Protein AF-A0A3M6HR62-F1 (afdb_monomer_lite)

InterPro domains:
  IPR003542 Enterobactin synthetase-like, component D [PR01399] (84-104)
  IPR003542 Enterobactin synthetase-like, component D [PR01399] (114-132)
  IPR003542 Enterobactin synthetase-like, component D [PTHR38096] (34-135)
  IPR041354 4'-phosphopantetheinyl transferase, N-terminal domain [PF17837] (78-134)

Foldseek 3Di:
DKKFFPDPDPDPDDDDDDPDDDDPPPPPQQAAPQWRDKDWDDPDPDDDPRMTFIATFGDLVRDDPCNCVSNVHDQDPVLVPDRSVSVSLLSRQQSRVQVRVCVSPNDRDGFDQDDVRAGHDDPRMDDDGDDDDGD

Radius of gyration: 15.63 Å; chains: 1; bounding box: 37×30×44 Å

Sequence (135 aa):
CVVKRTQMLPVPFPPTHSPGKMPPMTRLSDLSICCPELIRHWPLPQALPGAVLVSGHFDPLKLVEGDFQRCAVQMPASIQRSVAKRQAEFLAGRLCAREATRQLDGRLHVPAVGEDRAPVWPADVCGSITHSTGW

pLDDT: mean 81.5, std 17.79, range [32.72, 95.06]

Structure (mmCIF, N/CA/C/O backbone):
data_AF-A0A3M6HR62-F1
#
_entry.id   AF-A0A3M6HR62-F1
#
loop_
_atom_site.group_PDB
_atom_site.id
_atom_site.type_symbol
_atom_site.label_atom_id
_atom_site.label_alt_id
_atom_site.label_comp_id
_atom_site.label_asym_id
_atom_site.label_entity_id
_atom_site.label_seq_id
_atom_site.pdbx_PDB_ins_code
_atom_site.Cartn_x
_atom_site.Cartn_y
_atom_site.Cartn_z
_atom_site.occupancy
_atom_site.B_iso_or_equiv
_atom_site.auth_seq_id
_atom_site.auth_comp_id
_atom_site.auth_asym_id
_atom_site.auth_atom_id
_atom_site.pdbx_PDB_model_num
ATOM 1 N N . CYS A 1 1 ? 5.034 0.767 -0.221 1.00 85.56 1 CYS A N 1
ATOM 2 C CA . CYS A 1 1 ? 4.550 -0.482 -0.861 1.00 85.56 1 CYS A CA 1
ATOM 3 C C . CYS A 1 1 ? 5.494 -0.878 -1.990 1.00 85.56 1 CYS A C 1
ATOM 5 O O . CYS A 1 1 ? 5.916 -0.010 -2.747 1.00 85.56 1 CYS A O 1
ATOM 7 N N . VAL A 1 2 ? 5.823 -2.165 -2.100 1.00 85.00 2 VAL A N 1
ATOM 8 C CA . VAL A 1 2 ? 6.606 -2.720 -3.211 1.00 85.00 2 VAL A CA 1
ATOM 9 C C . VAL A 1 2 ? 5.838 -3.872 -3.851 1.00 85.00 2 VAL A C 1
ATOM 11 O O . VAL A 1 2 ? 5.300 -4.711 -3.130 1.00 85.00 2 VAL A O 1
ATOM 14 N N . VAL A 1 3 ? 5.775 -3.916 -5.180 1.00 86.62 3 VAL A N 1
ATOM 15 C CA . VAL A 1 3 ? 5.137 -4.999 -5.949 1.00 86.62 3 VAL A CA 1
ATOM 16 C C . VAL A 1 3 ? 6.044 -5.455 -7.084 1.00 86.62 3 VAL A C 1
ATOM 18 O O . VAL A 1 3 ? 6.864 -4.679 -7.576 1.00 86.62 3 VAL A O 1
ATOM 21 N N . LYS A 1 4 ? 5.894 -6.705 -7.510 1.00 84.38 4 LYS A N 1
ATOM 22 C CA . LYS A 1 4 ? 6.634 -7.315 -8.616 1.00 84.38 4 LYS A CA 1
ATOM 23 C C . LYS A 1 4 ? 5.753 -8.346 -9.319 1.00 84.38 4 LYS A C 1
ATOM 25 O O . LYS A 1 4 ? 4.935 -8.990 -8.668 1.00 84.38 4 LYS A O 1
ATOM 30 N N . ARG A 1 5 ? 5.937 -8.556 -10.626 1.00 83.81 5 ARG A N 1
ATOM 31 C CA . ARG A 1 5 ? 5.309 -9.704 -11.302 1.00 83.81 5 ARG A CA 1
ATOM 32 C C . ARG A 1 5 ? 5.973 -11.014 -10.880 1.00 83.81 5 ARG A C 1
ATOM 34 O O . ARG A 1 5 ? 7.203 -11.096 -10.825 1.00 83.81 5 ARG A O 1
ATOM 41 N N . THR A 1 6 ? 5.166 -12.037 -10.619 1.00 76.81 6 THR A N 1
ATOM 42 C CA . THR A 1 6 ? 5.633 -13.405 -10.328 1.00 76.81 6 THR A CA 1
ATOM 43 C C . THR A 1 6 ? 5.942 -14.185 -11.604 1.00 76.81 6 THR A C 1
ATOM 45 O O . THR A 1 6 ? 6.762 -15.099 -11.572 1.00 76.81 6 THR A O 1
ATOM 48 N N . GLN A 1 7 ? 5.357 -13.791 -12.740 1.00 63.31 7 GLN A N 1
ATOM 49 C CA . GLN A 1 7 ? 5.628 -14.371 -14.055 1.00 63.31 7 GLN A CA 1
ATOM 50 C C . GLN A 1 7 ? 6.048 -13.283 -15.051 1.00 63.31 7 GLN A C 1
ATOM 52 O O . GLN A 1 7 ? 5.359 -12.275 -15.228 1.00 63.31 7 GLN A O 1
ATOM 57 N N . MET A 1 8 ? 7.176 -13.493 -15.737 1.00 54.59 8 MET A N 1
ATOM 58 C CA . MET A 1 8 ? 7.514 -12.738 -16.945 1.00 54.59 8 MET A CA 1
ATOM 59 C C . MET A 1 8 ? 6.615 -13.230 -18.083 1.00 54.59 8 MET A C 1
ATOM 61 O O . MET A 1 8 ? 7.034 -14.029 -18.914 1.00 54.59 8 MET A O 1
ATOM 65 N N . LEU A 1 9 ? 5.359 -12.787 -18.126 1.00 48.34 9 LEU A N 1
ATOM 66 C CA . LEU A 1 9 ? 4.630 -12.847 -19.390 1.00 48.34 9 LEU A CA 1
ATOM 67 C C . LEU A 1 9 ? 5.363 -11.927 -20.378 1.00 48.34 9 LEU A C 1
ATOM 69 O O . LEU A 1 9 ? 5.726 -10.813 -19.979 1.00 48.34 9 LEU A O 1
ATOM 73 N N . PRO A 1 10 ? 5.603 -12.356 -21.630 1.00 42.12 10 PRO A N 1
ATOM 74 C CA . PRO A 1 10 ? 6.155 -11.484 -22.651 1.00 42.12 10 PRO A CA 1
ATOM 75 C C . PRO A 1 10 ? 5.154 -10.353 -22.873 1.00 42.12 10 PRO A C 1
ATOM 77 O O . PRO A 1 10 ? 4.151 -10.497 -23.565 1.00 42.12 10 PRO A O 1
ATOM 80 N N . VAL A 1 11 ? 5.397 -9.216 -22.227 1.00 48.34 11 VAL A N 1
ATOM 81 C CA . VAL A 1 11 ? 4.786 -7.963 -22.644 1.00 48.34 11 VAL A CA 1
ATOM 82 C C . VAL A 1 11 ? 5.286 -7.709 -24.066 1.00 48.34 11 VAL A C 1
ATOM 84 O O . VAL A 1 11 ? 6.501 -7.748 -24.279 1.00 48.34 11 VAL A O 1
ATOM 87 N N . PRO A 1 12 ? 4.413 -7.477 -25.061 1.00 38.25 12 PRO A N 1
ATOM 88 C CA . PRO A 1 12 ? 4.876 -6.934 -26.324 1.00 38.25 12 PRO A CA 1
ATOM 89 C C . PRO A 1 12 ? 5.424 -5.537 -26.018 1.00 38.25 12 PRO A C 1
ATOM 91 O O . PRO A 1 12 ? 4.677 -4.582 -25.824 1.00 38.25 12 PRO A O 1
ATOM 94 N N . PHE A 1 13 ? 6.744 -5.440 -25.872 1.00 38.41 13 PHE A N 1
ATOM 95 C CA . PHE A 1 13 ? 7.460 -4.174 -25.811 1.00 38.41 13 PHE A CA 1
ATOM 96 C C . PHE A 1 13 ? 7.265 -3.459 -27.156 1.00 38.41 13 PHE A C 1
ATOM 98 O O . PHE A 1 13 ? 7.662 -4.017 -28.180 1.00 38.41 13 PHE A O 1
ATOM 105 N N . PRO A 1 14 ? 6.749 -2.221 -27.210 1.00 39.16 14 PRO A N 1
ATOM 106 C CA . PRO A 1 14 ? 7.186 -1.307 -28.251 1.00 39.16 14 PRO A CA 1
ATOM 107 C C . PRO A 1 14 ? 8.630 -0.877 -27.918 1.00 39.16 14 PRO A C 1
ATOM 109 O O . PRO A 1 14 ? 8.931 -0.592 -26.753 1.00 39.16 14 PRO A O 1
ATOM 112 N N . PRO A 1 15 ? 9.560 -0.862 -28.887 1.00 46.12 15 PRO A N 1
ATOM 113 C CA . PRO A 1 15 ? 10.938 -0.508 -28.608 1.00 46.12 15 PRO A CA 1
ATOM 114 C C . PRO A 1 15 ? 11.114 1.015 -28.514 1.00 46.12 15 PRO A C 1
ATOM 116 O O . PRO A 1 15 ? 10.383 1.796 -29.116 1.00 46.12 15 PRO 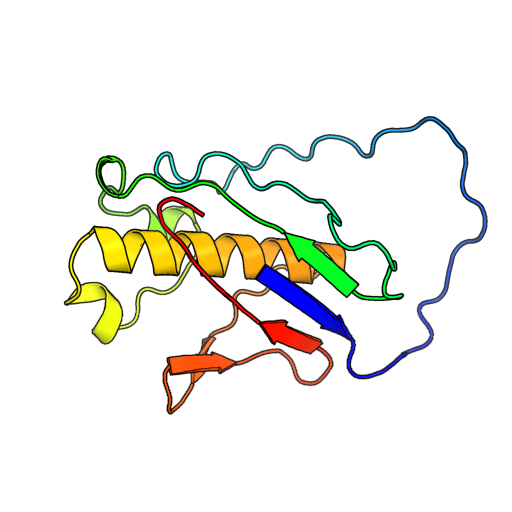A O 1
ATOM 119 N N . THR A 1 16 ? 12.189 1.385 -27.817 1.00 42.97 16 THR A N 1
ATOM 120 C CA . THR A 1 16 ? 12.877 2.688 -27.761 1.00 42.97 16 THR A CA 1
ATOM 121 C C . THR A 1 16 ? 12.356 3.752 -26.781 1.00 42.97 16 THR A C 1
ATOM 123 O O . THR A 1 16 ? 11.357 4.436 -26.978 1.00 42.97 16 THR A O 1
ATOM 126 N N . HIS A 1 17 ? 13.145 3.923 -25.714 1.00 40.91 17 HIS A N 1
ATOM 127 C CA . HIS A 1 17 ? 13.236 5.139 -24.911 1.00 40.91 17 HIS A CA 1
ATOM 128 C C . HIS A 1 17 ? 13.611 6.342 -25.793 1.00 40.91 17 HIS A C 1
ATOM 130 O O . HIS A 1 17 ? 14.575 6.275 -26.551 1.00 40.91 17 HIS A O 1
ATOM 136 N N . SER A 1 18 ? 12.924 7.468 -25.591 1.00 34.62 18 SER A N 1
ATOM 137 C CA . SER A 1 18 ? 13.480 8.809 -25.813 1.00 34.62 18 SER A CA 1
ATOM 138 C C . SER A 1 18 ? 13.842 9.397 -24.441 1.00 34.62 18 SER A C 1
ATOM 140 O O . SER A 1 18 ? 12.996 9.348 -23.542 1.00 34.62 18 SER A O 1
ATOM 142 N N . PRO A 1 19 ? 15.052 9.943 -24.228 1.00 45.59 19 PRO A N 1
ATOM 143 C CA . PRO A 1 19 ? 15.369 10.666 -23.005 1.00 45.59 19 PRO A CA 1
ATOM 144 C C . PRO A 1 19 ? 14.697 12.043 -23.083 1.00 45.59 19 PRO A C 1
ATOM 146 O O . PRO A 1 19 ? 14.857 12.755 -24.069 1.00 45.59 19 PRO A O 1
ATOM 149 N N . GLY A 1 20 ? 13.926 12.424 -22.063 1.00 40.53 20 GLY A N 1
ATOM 150 C CA . GLY A 1 20 ? 13.425 13.802 -21.949 1.00 40.53 20 GLY A CA 1
ATOM 151 C C . GLY A 1 20 ? 11.913 14.005 -22.013 1.00 40.53 20 GLY A C 1
ATOM 152 O O . GLY A 1 20 ? 11.467 15.102 -22.334 1.00 40.53 20 GLY A O 1
ATOM 153 N N . LYS A 1 21 ? 11.097 13.007 -21.659 1.00 32.72 21 LYS A N 1
ATOM 154 C CA . LYS A 1 21 ? 9.677 13.253 -21.377 1.00 32.72 21 LYS A CA 1
ATOM 155 C C . LYS A 1 21 ? 9.309 12.649 -20.029 1.00 32.72 21 LYS A C 1
ATOM 157 O O . LYS A 1 21 ? 9.082 11.448 -19.922 1.00 32.72 21 LYS A O 1
ATOM 162 N N . MET A 1 22 ? 9.279 13.495 -18.995 1.00 38.97 22 MET A N 1
ATOM 163 C CA . MET A 1 22 ? 8.546 13.188 -17.766 1.00 38.97 22 MET A CA 1
ATOM 164 C C . MET A 1 22 ? 7.156 12.685 -18.186 1.00 38.97 22 MET A C 1
ATOM 166 O O . MET A 1 22 ? 6.473 13.400 -18.929 1.00 38.97 22 MET A O 1
ATOM 170 N N . PRO A 1 23 ? 6.741 11.465 -17.798 1.00 44.94 23 PRO A N 1
ATOM 171 C CA . PRO A 1 23 ? 5.390 11.015 -18.086 1.00 44.94 23 PRO A CA 1
ATOM 172 C C . PRO A 1 23 ? 4.417 12.038 -17.486 1.00 44.94 23 PRO A C 1
ATOM 174 O O . PRO A 1 23 ? 4.689 12.562 -16.401 1.00 44.94 23 PRO A O 1
ATOM 177 N N . PRO A 1 24 ? 3.323 12.375 -18.189 1.00 34.91 24 PRO A N 1
ATOM 178 C CA . PRO A 1 24 ? 2.394 13.390 -17.724 1.00 34.91 24 PRO A CA 1
ATOM 179 C C . PRO A 1 24 ? 1.942 13.018 -16.314 1.00 34.91 24 PRO A C 1
ATOM 181 O O . PRO A 1 24 ? 1.509 11.886 -16.077 1.00 34.91 24 PRO A O 1
ATOM 184 N N . MET A 1 25 ? 2.083 13.968 -15.385 1.00 42.72 25 MET A N 1
ATOM 185 C CA . MET A 1 25 ? 1.495 13.920 -14.050 1.00 42.72 25 MET A CA 1
ATOM 186 C C . MET A 1 25 ? -0.004 13.691 -14.231 1.00 42.72 25 MET A C 1
ATOM 188 O O . MET A 1 25 ? -0.778 14.624 -14.440 1.00 42.72 25 MET A O 1
ATOM 192 N N . THR A 1 26 ? -0.407 12.424 -14.256 1.00 42.91 26 THR A N 1
ATOM 193 C CA . THR A 1 26 ? -1.809 12.043 -14.337 1.00 42.91 26 THR A CA 1
ATOM 194 C C . THR A 1 26 ? -2.387 12.490 -13.011 1.00 42.91 26 THR A C 1
ATOM 196 O O . THR A 1 26 ? -2.014 11.945 -11.972 1.00 42.91 26 THR A O 1
ATOM 199 N N . ARG A 1 27 ? -3.174 13.572 -13.038 1.00 45.53 27 ARG A N 1
ATOM 200 C CA . ARG A 1 27 ? -3.775 14.156 -11.840 1.00 45.53 27 ARG A CA 1
ATOM 201 C C . ARG A 1 27 ? -4.473 13.040 -11.065 1.00 45.53 27 ARG A C 1
ATOM 203 O O . ARG A 1 27 ? -5.374 12.386 -11.580 1.00 45.53 27 ARG A O 1
ATOM 210 N N . LEU A 1 28 ? -3.982 12.821 -9.850 1.00 52.88 28 LEU A N 1
ATOM 211 C CA . LEU A 1 28 ? -4.447 11.867 -8.851 1.00 52.88 28 LEU A CA 1
ATOM 212 C C . LEU A 1 28 ? -5.795 12.331 -8.279 1.00 52.88 28 LEU A C 1
ATOM 214 O O . LEU A 1 28 ? -5.882 12.741 -7.127 1.00 52.88 28 LEU A O 1
ATOM 218 N N . SER A 1 29 ? -6.849 12.306 -9.092 1.00 50.91 29 SER A N 1
ATOM 219 C CA . SER A 1 29 ? -8.190 12.766 -8.697 1.00 50.91 29 SER A CA 1
ATOM 220 C C . SER A 1 29 ? -8.840 11.932 -7.575 1.00 50.91 29 SER A C 1
ATOM 222 O O . SER A 1 29 ? -9.894 12.318 -7.086 1.00 50.91 29 SER A O 1
ATOM 224 N N . ASP A 1 30 ? -8.208 10.833 -7.139 1.00 67.62 30 ASP A N 1
ATOM 225 C CA . ASP A 1 30 ? -8.751 9.857 -6.177 1.00 67.62 30 ASP A CA 1
ATOM 226 C C . ASP A 1 30 ? -7.981 9.794 -4.843 1.00 67.62 30 ASP A C 1
ATOM 228 O O . ASP A 1 30 ? -8.070 8.798 -4.115 1.00 67.62 30 ASP A O 1
ATOM 232 N N . LEU A 1 31 ? -7.164 10.804 -4.531 1.00 76.88 31 LEU A N 1
ATOM 233 C CA . LEU A 1 31 ? -6.433 10.872 -3.263 1.00 76.88 31 LEU A CA 1
ATOM 234 C C . LEU A 1 31 ? -7.196 11.675 -2.206 1.00 76.88 31 LEU A C 1
ATOM 236 O O . LEU A 1 31 ? -7.752 12.738 -2.474 1.00 76.88 31 LEU A O 1
ATOM 240 N N . SER A 1 32 ? -7.210 11.146 -0.983 1.00 80.88 32 SER A N 1
ATOM 241 C CA . SER A 1 32 ? -7.756 11.838 0.188 1.00 80.88 32 SER A CA 1
ATOM 242 C C . SER A 1 32 ? -6.787 12.899 0.713 1.00 80.88 32 SER A C 1
ATOM 244 O O . SER A 1 32 ? -5.577 12.802 0.520 1.00 80.88 32 SER A O 1
ATOM 246 N N . ILE A 1 33 ? -7.297 13.872 1.470 1.00 83.56 33 ILE A N 1
ATOM 247 C CA . ILE A 1 33 ? -6.460 14.869 2.165 1.00 83.56 33 ILE A CA 1
ATOM 248 C C . ILE A 1 33 ? -5.524 14.189 3.181 1.00 83.56 33 ILE A C 1
ATOM 250 O O . ILE A 1 33 ? -4.412 14.659 3.419 1.00 83.56 33 ILE A O 1
ATOM 254 N N . CYS A 1 34 ? -5.955 13.059 3.750 1.00 87.06 34 CYS A N 1
ATOM 255 C CA . CYS A 1 34 ? -5.147 12.221 4.628 1.00 87.06 34 CYS A CA 1
ATOM 256 C C . CYS A 1 34 ? -3.913 11.643 3.922 1.00 87.06 34 CYS A C 1
ATOM 258 O O . CYS A 1 34 ? -2.916 11.421 4.592 1.00 87.06 34 CYS A O 1
ATOM 260 N N . CYS A 1 35 ? -3.947 11.430 2.602 1.00 87.06 35 CYS A N 1
ATOM 261 C CA . CYS A 1 35 ? -2.834 10.900 1.811 1.00 87.06 35 CYS A CA 1
ATOM 262 C C . CYS A 1 35 ? -2.757 11.638 0.460 1.00 87.06 35 CYS A C 1
ATOM 264 O O . CYS A 1 35 ? -3.249 11.122 -0.546 1.00 87.06 35 CYS A O 1
ATOM 266 N N . PRO A 1 36 ? -2.200 12.864 0.435 1.00 85.50 36 PRO A N 1
ATOM 267 C CA . PRO A 1 36 ? -2.351 13.783 -0.696 1.00 85.50 36 PRO A CA 1
ATOM 268 C C . PRO A 1 36 ? -1.419 13.478 -1.873 1.00 85.50 36 PRO A C 1
ATOM 270 O O . PRO A 1 36 ? -1.663 13.947 -2.983 1.00 85.50 36 PRO A O 1
ATOM 273 N N . GLU A 1 37 ? -0.352 12.710 -1.649 1.00 88.94 37 GLU A N 1
ATOM 274 C CA . GLU A 1 37 ? 0.653 12.426 -2.667 1.00 88.94 37 GLU A CA 1
ATOM 275 C C . GLU A 1 37 ? 1.176 10.992 -2.562 1.00 88.94 37 GLU A C 1
ATOM 277 O O . GLU A 1 37 ? 1.444 10.479 -1.473 1.00 88.94 37 GLU A O 1
ATOM 282 N N . LEU A 1 38 ? 1.361 10.369 -3.730 1.00 91.12 38 LEU A N 1
ATOM 283 C CA . LEU A 1 38 ? 2.034 9.087 -3.887 1.00 91.12 38 LEU A CA 1
ATOM 284 C C . LEU A 1 38 ? 3.324 9.279 -4.687 1.00 91.12 38 LEU A C 1
ATOM 286 O O . LEU A 1 38 ? 3.306 9.703 -5.843 1.00 91.12 38 LEU A O 1
ATOM 290 N N . ILE A 1 39 ? 4.441 8.909 -4.076 1.00 90.19 39 ILE A N 1
ATOM 291 C CA . ILE A 1 39 ? 5.793 9.053 -4.597 1.00 90.19 39 ILE A CA 1
ATOM 292 C C . ILE A 1 39 ? 6.256 7.725 -5.181 1.00 90.19 39 ILE A C 1
ATOM 294 O O . ILE A 1 39 ? 6.343 6.702 -4.494 1.00 90.19 39 ILE A O 1
ATOM 298 N N . ARG A 1 40 ? 6.642 7.763 -6.454 1.00 88.75 40 ARG A N 1
ATOM 299 C CA . ARG A 1 40 ? 7.307 6.651 -7.136 1.00 88.75 40 ARG A CA 1
ATOM 300 C C . ARG A 1 40 ? 8.805 6.883 -7.084 1.00 88.75 40 ARG A C 1
ATOM 302 O O . ARG A 1 40 ? 9.294 7.867 -7.628 1.00 88.75 40 ARG A O 1
ATOM 309 N N . HIS A 1 41 ? 9.528 5.988 -6.434 1.00 85.19 41 HIS A N 1
ATOM 310 C CA . HIS A 1 41 ? 10.978 6.091 -6.336 1.00 85.19 41 HIS A CA 1
ATOM 311 C C . HIS A 1 41 ? 11.578 4.712 -6.089 1.00 85.19 41 HIS A C 1
ATOM 313 O O . HIS A 1 41 ? 10.871 3.776 -5.728 1.00 85.19 41 HIS A O 1
ATOM 319 N N . TRP A 1 42 ? 12.885 4.582 -6.284 1.00 87.00 42 TRP A N 1
ATOM 320 C CA . TRP A 1 42 ? 13.614 3.367 -5.948 1.00 87.00 42 TRP A CA 1
ATOM 321 C C . TRP A 1 42 ? 14.873 3.747 -5.163 1.00 87.00 42 TRP A C 1
ATOM 323 O O . TRP A 1 42 ? 15.874 4.113 -5.771 1.00 87.00 42 TRP A O 1
ATOM 333 N N . PRO A 1 43 ? 14.823 3.721 -3.818 1.00 82.38 43 PRO A N 1
ATOM 334 C CA . PRO A 1 43 ? 15.931 4.182 -2.983 1.00 82.38 43 PRO A CA 1
ATOM 335 C C . PRO A 1 43 ? 17.016 3.112 -2.781 1.00 82.38 43 PRO A C 1
ATOM 337 O O . PRO A 1 43 ? 18.035 3.388 -2.156 1.00 82.38 43 PRO A O 1
ATOM 340 N N . LEU A 1 44 ? 16.797 1.879 -3.255 1.00 83.62 44 LEU A N 1
ATOM 341 C CA . LEU A 1 44 ? 17.737 0.778 -3.061 1.00 83.62 44 LEU A CA 1
ATOM 342 C C . LEU A 1 44 ? 18.863 0.823 -4.108 1.00 83.62 44 LEU A C 1
ATOM 344 O O . LEU A 1 44 ? 18.582 1.121 -5.270 1.00 83.62 44 LEU A O 1
ATOM 348 N N . PRO A 1 45 ? 20.105 0.442 -3.744 1.00 86.00 45 PRO A N 1
ATOM 349 C CA . PRO A 1 45 ? 21.257 0.520 -4.648 1.00 86.00 45 PRO A CA 1
ATOM 350 C C . PRO A 1 45 ? 21.085 -0.272 -5.948 1.00 86.00 45 PRO A C 1
ATOM 352 O O . PRO A 1 45 ? 21.584 0.128 -6.994 1.00 86.00 45 PRO A O 1
ATOM 355 N N . GLN A 1 46 ? 20.371 -1.398 -5.883 1.00 86.00 46 GLN A N 1
ATOM 356 C CA . GLN A 1 46 ? 20.139 -2.274 -7.022 1.00 86.00 46 GLN A CA 1
ATOM 357 C C . GLN A 1 46 ? 18.693 -2.154 -7.497 1.00 86.00 46 GLN A C 1
ATOM 359 O O . GLN A 1 46 ? 17.762 -2.487 -6.760 1.00 86.00 46 GLN A O 1
ATOM 364 N N . ALA A 1 47 ? 18.504 -1.725 -8.746 1.00 85.12 47 ALA A N 1
ATOM 365 C CA . ALA A 1 47 ? 17.208 -1.793 -9.413 1.00 85.12 47 ALA A CA 1
ATOM 366 C C . ALA A 1 47 ? 16.797 -3.258 -9.607 1.00 85.12 47 ALA A C 1
ATOM 368 O O . ALA A 1 47 ? 17.605 -4.081 -10.050 1.00 85.12 47 ALA A O 1
ATOM 369 N N . LEU A 1 48 ? 15.539 -3.575 -9.293 1.00 85.38 48 LEU A N 1
ATOM 370 C CA . LEU A 1 48 ? 14.964 -4.897 -9.514 1.00 85.38 48 LEU A CA 1
ATOM 371 C C . LEU A 1 48 ? 14.036 -4.848 -10.739 1.00 85.38 48 LEU A C 1
ATOM 373 O O . LEU A 1 48 ? 12.993 -4.193 -10.678 1.00 85.38 48 LEU A O 1
ATOM 377 N N . PRO A 1 49 ? 14.377 -5.526 -11.852 1.00 84.44 49 PRO A N 1
ATOM 378 C CA . PRO A 1 49 ? 13.536 -5.532 -13.042 1.00 84.44 49 PRO A CA 1
ATOM 379 C C . PRO A 1 49 ? 12.123 -6.036 -12.743 1.00 84.44 49 PRO A C 1
ATOM 381 O O . PRO A 1 49 ? 11.934 -7.052 -12.067 1.00 84.44 49 PRO A O 1
ATOM 384 N N . GLY A 1 50 ? 11.130 -5.309 -13.255 1.00 85.56 50 GLY A N 1
ATOM 385 C CA . GLY A 1 50 ? 9.720 -5.634 -13.053 1.00 85.56 50 GLY A CA 1
ATOM 386 C C . GLY A 1 50 ? 9.227 -5.433 -11.619 1.00 85.56 50 GLY A C 1
ATOM 387 O O . GLY A 1 50 ? 8.195 -6.002 -11.274 1.00 85.56 50 GLY A O 1
ATOM 388 N N . ALA A 1 51 ? 9.947 -4.670 -10.789 1.00 90.56 51 ALA A N 1
ATOM 389 C CA . ALA A 1 51 ? 9.475 -4.229 -9.484 1.00 90.56 51 ALA A CA 1
ATOM 390 C C . ALA A 1 51 ? 9.119 -2.740 -9.503 1.00 90.56 51 ALA A C 1
ATOM 392 O O . ALA A 1 51 ? 9.778 -1.930 -10.155 1.00 90.56 51 ALA A O 1
ATOM 393 N N . VAL A 1 52 ? 8.083 -2.383 -8.753 1.00 91.81 52 VAL A N 1
ATOM 394 C CA . VAL A 1 52 ? 7.640 -1.004 -8.565 1.00 91.81 52 VAL A CA 1
ATOM 395 C C . VAL A 1 52 ? 7.556 -0.728 -7.073 1.00 91.81 52 VAL A C 1
ATOM 397 O O . VAL A 1 52 ? 6.973 -1.514 -6.325 1.00 91.81 52 VAL A O 1
ATOM 400 N N . LEU A 1 53 ? 8.110 0.406 -6.648 1.00 92.12 53 LEU A N 1
ATOM 401 C CA . LEU A 1 53 ? 7.961 0.923 -5.295 1.00 92.12 53 LEU A CA 1
ATOM 402 C C . LEU A 1 53 ? 7.184 2.241 -5.334 1.00 92.12 53 LEU A C 1
ATOM 404 O O . LEU A 1 53 ? 7.519 3.171 -6.071 1.00 92.12 53 LEU A O 1
ATOM 408 N N . VAL A 1 54 ? 6.126 2.289 -4.529 1.00 93.50 54 VAL A N 1
ATOM 409 C CA . VAL A 1 54 ? 5.297 3.473 -4.300 1.00 93.50 54 VAL A CA 1
ATOM 410 C C . VAL A 1 54 ? 5.187 3.696 -2.802 1.00 93.50 54 VAL A C 1
ATOM 412 O O . VAL A 1 54 ? 4.809 2.779 -2.066 1.00 93.50 54 VAL A O 1
ATOM 415 N N . SER A 1 55 ? 5.489 4.908 -2.361 1.00 92.44 55 SER A N 1
ATOM 416 C CA . SER A 1 55 ? 5.285 5.354 -0.982 1.00 92.44 55 SER A CA 1
ATOM 417 C C . SER A 1 55 ? 4.331 6.532 -0.962 1.00 92.44 55 SER A C 1
ATOM 419 O O . SER A 1 55 ? 4.222 7.249 -1.949 1.00 92.44 55 SER A O 1
ATOM 421 N N . GLY A 1 56 ? 3.645 6.746 0.149 1.00 91.38 56 GLY A N 1
ATOM 422 C CA . GLY A 1 56 ? 2.727 7.862 0.300 1.00 91.38 56 GLY A CA 1
ATOM 423 C C . GLY A 1 56 ? 2.763 8.338 1.730 1.00 91.38 56 GLY A C 1
ATOM 424 O O . GLY A 1 56 ? 2.683 7.531 2.651 1.00 91.38 56 GLY A O 1
ATOM 425 N N . HIS A 1 57 ? 2.886 9.645 1.911 1.00 91.56 57 HIS A N 1
ATOM 426 C CA . HIS A 1 57 ? 2.715 10.219 3.230 1.00 91.56 57 HIS A CA 1
ATOM 427 C C . HIS A 1 57 ? 1.261 10.126 3.658 1.00 91.56 57 HIS A C 1
ATOM 429 O O . HIS A 1 57 ? 0.357 10.270 2.828 1.00 91.56 57 HIS A O 1
ATOM 435 N N . PHE A 1 58 ? 1.038 9.954 4.958 1.00 92.81 58 PHE A N 1
ATOM 436 C CA . PHE A 1 58 ? -0.300 10.070 5.509 1.00 92.81 58 PHE A CA 1
ATOM 437 C C . PHE A 1 58 ? -0.349 10.796 6.849 1.00 92.81 58 PHE A C 1
ATOM 439 O O . PHE A 1 58 ? 0.588 10.746 7.646 1.00 92.81 58 PHE A O 1
ATOM 446 N N . ASP A 1 59 ? -1.481 11.448 7.097 1.00 93.19 59 ASP A N 1
ATOM 447 C CA . ASP A 1 59 ? -1.763 12.197 8.316 1.00 93.19 59 ASP A CA 1
ATOM 448 C C . ASP A 1 59 ? -3.064 11.688 8.961 1.00 93.19 59 ASP A C 1
ATOM 450 O O . ASP A 1 59 ? -4.157 12.018 8.488 1.00 93.19 59 ASP A O 1
ATOM 454 N N . PRO A 1 60 ? -2.978 10.898 10.048 1.00 92.19 60 PRO A N 1
ATOM 455 C CA . PRO A 1 60 ? -4.146 10.378 10.754 1.00 92.19 60 PRO A CA 1
ATOM 456 C C . PRO A 1 60 ? -5.154 11.431 11.205 1.00 92.19 60 PRO A C 1
ATOM 458 O O 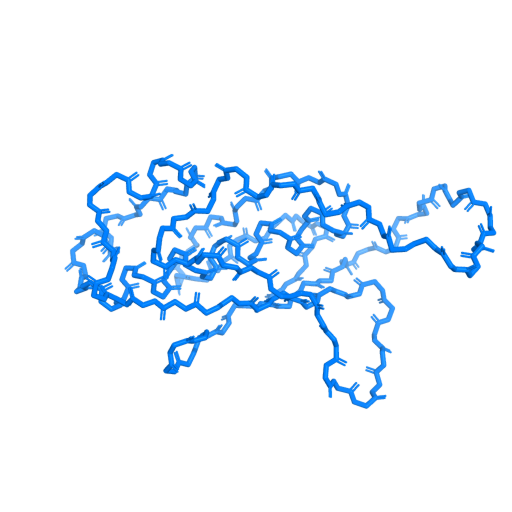. PRO A 1 60 ? -6.334 11.113 11.328 1.00 92.19 60 PRO A O 1
ATOM 461 N N . LEU A 1 61 ? -4.703 12.661 11.471 1.00 92.44 61 LEU A N 1
ATOM 462 C CA . LEU A 1 61 ? -5.566 13.741 11.954 1.00 92.44 61 LEU A CA 1
ATOM 463 C C . LEU A 1 61 ? -6.424 14.341 10.836 1.00 92.44 61 LEU A C 1
ATOM 465 O O . LEU A 1 61 ? -7.393 15.041 11.112 1.00 92.44 61 LEU A O 1
ATOM 469 N N . LYS A 1 62 ? -6.074 14.061 9.578 1.00 93.06 62 LYS A N 1
ATOM 470 C CA . LYS A 1 62 ? -6.793 14.522 8.384 1.00 93.06 62 LYS A CA 1
ATOM 471 C C . LYS A 1 62 ? -7.682 13.447 7.766 1.00 93.06 62 LYS A C 1
ATOM 473 O O . LYS A 1 62 ? -8.269 13.698 6.717 1.00 93.06 62 LYS A O 1
ATOM 478 N N . LEU A 1 63 ? -7.762 12.263 8.377 1.00 92.75 63 LEU A N 1
ATOM 479 C CA . LEU A 1 63 ? -8.688 11.225 7.940 1.00 92.75 63 LEU A CA 1
ATOM 480 C C . LEU A 1 63 ? -10.116 11.659 8.262 1.00 92.75 63 LEU A C 1
ATOM 482 O O . LEU A 1 63 ? -10.451 11.901 9.422 1.00 92.75 63 LEU A O 1
ATOM 486 N N . VAL A 1 64 ? -10.955 11.730 7.237 1.00 92.31 64 VAL A N 1
ATOM 487 C CA . VAL A 1 64 ? -12.356 12.132 7.369 1.00 92.31 64 VAL A CA 1
ATOM 488 C C . VAL A 1 64 ? -13.294 11.036 6.880 1.00 92.31 64 VAL A C 1
ATOM 490 O O . VAL A 1 64 ? -12.933 10.154 6.093 1.00 92.31 64 VAL A O 1
ATOM 493 N N . GLU A 1 65 ? -14.541 11.099 7.340 1.00 88.00 65 GLU A N 1
ATOM 494 C CA . GLU A 1 65 ? -15.572 10.165 6.907 1.00 88.00 65 GLU A CA 1
ATOM 495 C C . GLU A 1 65 ? -15.753 10.211 5.376 1.00 88.00 65 GLU A C 1
ATOM 497 O O . GLU A 1 65 ? -15.691 11.260 4.724 1.00 88.00 65 GLU A O 1
ATOM 502 N N . GLY A 1 66 ? -15.904 9.034 4.771 1.00 89.19 66 GLY A N 1
ATOM 503 C CA . GLY A 1 66 ? -16.023 8.882 3.323 1.00 89.19 66 GLY A CA 1
ATOM 504 C C . GLY A 1 66 ? -14.704 8.903 2.540 1.00 89.19 66 GLY A C 1
ATOM 505 O O . GLY A 1 66 ? -14.757 8.683 1.331 1.00 89.19 66 GLY A O 1
ATOM 506 N N . ASP A 1 67 ? -13.533 9.100 3.165 1.00 92.12 67 ASP A N 1
ATOM 507 C CA . ASP A 1 67 ? -12.240 9.006 2.455 1.00 92.12 67 ASP A CA 1
ATOM 508 C C . ASP A 1 67 ? -12.042 7.626 1.809 1.00 92.12 67 ASP A C 1
ATOM 510 O O . ASP A 1 67 ? -11.649 7.533 0.650 1.00 92.12 67 ASP A O 1
ATOM 514 N N . PHE A 1 68 ? -12.406 6.547 2.507 1.00 92.88 68 PHE A N 1
ATOM 515 C CA . PHE A 1 68 ? -12.369 5.185 1.962 1.00 92.88 68 PHE A CA 1
ATOM 516 C C . PHE A 1 68 ? -13.223 5.035 0.696 1.00 92.88 68 PHE A C 1
ATOM 518 O O . PHE A 1 68 ? -12.769 4.461 -0.292 1.00 92.88 68 PHE A O 1
ATOM 525 N N . GLN A 1 69 ? -14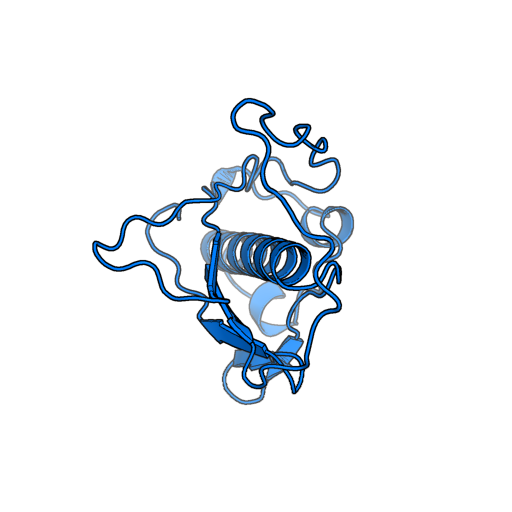.437 5.594 0.699 1.00 91.50 69 GLN A N 1
ATOM 526 C CA . GLN A 1 69 ? -15.338 5.557 -0.453 1.00 91.50 69 GLN A CA 1
ATOM 527 C C . GLN A 1 69 ? -14.801 6.404 -1.611 1.00 91.50 69 GLN A C 1
ATOM 529 O O . GLN A 1 69 ? -14.756 5.919 -2.739 1.00 91.50 69 GLN A O 1
ATOM 534 N N . ARG A 1 70 ? -14.352 7.638 -1.337 1.00 90.00 70 ARG A N 1
ATOM 535 C CA . ARG A 1 70 ? -13.746 8.539 -2.336 1.00 90.00 70 ARG A CA 1
ATOM 536 C C . ARG A 1 70 ? -12.524 7.910 -2.994 1.00 90.00 70 ARG A C 1
ATOM 538 O O . ARG A 1 70 ? -12.361 7.986 -4.202 1.00 90.00 70 ARG A O 1
ATOM 545 N N . CYS A 1 71 ? -11.707 7.231 -2.200 1.00 90.25 71 CYS A N 1
ATOM 546 C CA . CYS A 1 71 ? -10.543 6.511 -2.679 1.00 90.25 71 CYS A CA 1
ATOM 547 C C . CYS A 1 71 ? -10.872 5.138 -3.279 1.00 90.25 71 CYS A C 1
ATOM 549 O O . CYS A 1 71 ? -9.935 4.451 -3.673 1.00 90.25 71 CYS A O 1
ATOM 551 N N . ALA A 1 72 ? -12.135 4.703 -3.344 1.00 91.06 72 ALA A N 1
ATOM 552 C CA . ALA A 1 72 ? -12.532 3.363 -3.790 1.00 91.06 72 ALA A CA 1
ATOM 553 C C . ALA A 1 72 ? -11.755 2.222 -3.087 1.00 91.06 72 ALA A C 1
ATOM 555 O O . ALA A 1 72 ? -11.347 1.240 -3.711 1.00 91.06 72 ALA A O 1
ATOM 556 N N . VAL A 1 73 ? -11.522 2.362 -1.779 1.00 91.69 73 VAL A N 1
ATOM 557 C CA . VAL A 1 73 ? -10.888 1.351 -0.923 1.00 91.69 73 VAL A CA 1
ATOM 558 C C . VAL A 1 73 ? -11.938 0.794 0.029 1.00 91.69 73 VAL A C 1
ATOM 560 O O . VAL A 1 73 ? -12.532 1.524 0.818 1.00 91.69 73 VAL A O 1
ATOM 563 N N . GLN A 1 74 ? -12.149 -0.522 -0.002 1.00 91.50 74 GLN A N 1
ATOM 564 C CA . GLN A 1 74 ? -13.055 -1.172 0.939 1.00 91.50 74 GLN A CA 1
ATOM 565 C C . GLN A 1 74 ? -12.499 -1.080 2.365 1.00 91.50 74 GLN A C 1
ATOM 567 O O . GLN A 1 74 ? -11.354 -1.459 2.622 1.00 91.50 74 GLN A O 1
ATOM 572 N N . MET A 1 75 ? -13.332 -0.627 3.303 1.00 92.62 75 MET A N 1
ATOM 573 C CA . MET A 1 75 ? -13.012 -0.622 4.727 1.00 92.62 75 MET A CA 1
ATOM 574 C C . MET A 1 75 ? -13.547 -1.906 5.380 1.00 92.62 75 MET A C 1
ATOM 576 O O . MET A 1 75 ? -14.753 -2.023 5.590 1.00 92.62 75 MET A O 1
ATOM 580 N N . PRO A 1 76 ? -12.699 -2.900 5.698 1.00 91.75 76 PRO A N 1
ATOM 581 C CA . PRO A 1 76 ? -13.155 -4.106 6.383 1.00 91.75 76 PRO A CA 1
ATOM 582 C C . PRO A 1 76 ? -13.544 -3.796 7.835 1.00 91.75 76 PRO A C 1
ATOM 584 O O . PRO A 1 76 ? -13.016 -2.871 8.457 1.00 91.75 76 PRO A O 1
ATOM 587 N N . ALA A 1 77 ? -14.402 -4.634 8.419 1.00 90.75 77 ALA A N 1
ATOM 588 C CA . ALA A 1 77 ? -14.935 -4.428 9.767 1.00 90.75 77 ALA A CA 1
ATOM 589 C C . ALA A 1 77 ? -13.856 -4.376 10.872 1.00 90.75 77 ALA A C 1
ATOM 591 O O . ALA A 1 77 ? -14.076 -3.799 11.936 1.00 90.75 77 ALA A O 1
ATOM 592 N N . SER A 1 78 ? -12.681 -4.975 10.649 1.00 90.69 78 SER A N 1
ATOM 593 C CA . SER A 1 78 ? -11.531 -4.867 11.558 1.00 90.69 78 SER A CA 1
ATOM 594 C C . SER A 1 78 ? -10.911 -3.465 11.553 1.00 90.69 78 SER A C 1
ATOM 596 O O . SER A 1 78 ? -10.544 -2.952 12.608 1.00 90.69 78 SER A O 1
ATOM 598 N N . ILE A 1 79 ? -10.839 -2.820 10.387 1.00 93.44 79 ILE A N 1
ATOM 599 C CA . ILE A 1 79 ? -10.324 -1.455 10.230 1.00 93.44 79 ILE A CA 1
ATOM 600 C C . ILE A 1 79 ? -11.367 -0.435 10.679 1.00 93.44 79 ILE A C 1
ATOM 602 O O . ILE A 1 79 ? -11.014 0.502 11.385 1.00 93.44 79 ILE A O 1
ATOM 606 N N . GLN A 1 80 ? -12.650 -0.667 10.389 1.00 92.75 80 GLN A N 1
ATOM 607 C CA . GLN A 1 80 ? -13.736 0.209 10.840 1.00 92.75 80 GLN A CA 1
ATOM 608 C C . GLN A 1 80 ? -13.767 0.379 12.370 1.00 92.75 80 GLN A C 1
ATOM 610 O O . GLN A 1 80 ? -14.035 1.467 12.864 1.00 92.75 80 GLN A O 1
ATOM 615 N N . ARG A 1 81 ? -13.447 -0.680 13.127 1.00 92.62 81 ARG A N 1
ATOM 616 C CA . ARG A 1 81 ? -13.367 -0.648 14.602 1.00 92.62 81 ARG A CA 1
ATOM 617 C C . ARG A 1 81 ? -12.021 -0.153 15.145 1.00 92.62 81 ARG A C 1
ATOM 619 O O . ARG A 1 81 ? -11.844 -0.077 16.356 1.00 92.62 81 ARG A O 1
ATOM 626 N N . SER A 1 82 ? -11.054 0.121 14.273 1.00 93.94 82 SER A N 1
ATOM 627 C CA . SER A 1 82 ? -9.718 0.569 14.669 1.00 93.94 82 SER A CA 1
ATOM 628 C C . SER A 1 82 ? -9.661 2.086 14.844 1.00 93.94 82 SER A C 1
ATOM 630 O O . SER A 1 82 ? -10.455 2.819 14.265 1.00 93.94 82 SER A O 1
ATOM 632 N N . VAL A 1 83 ? -8.669 2.564 15.595 1.00 93.94 83 VAL A N 1
ATOM 633 C CA . VAL A 1 83 ? -8.391 4.001 15.754 1.00 93.94 83 VAL A CA 1
ATOM 634 C C . VAL A 1 83 ? -8.003 4.669 14.426 1.00 93.94 83 VAL A C 1
ATOM 636 O O . VAL A 1 83 ? -7.454 4.014 13.536 1.00 93.94 83 VAL A O 1
ATOM 639 N N . ALA A 1 84 ? -8.196 5.990 14.325 1.00 92.19 84 ALA A N 1
ATOM 640 C CA . ALA A 1 84 ? -7.933 6.781 13.113 1.00 92.19 84 ALA A CA 1
ATOM 641 C C . ALA A 1 84 ? -6.526 6.563 12.526 1.00 92.19 84 ALA A C 1
ATOM 643 O O . ALA A 1 84 ? -6.380 6.403 11.318 1.00 92.19 84 ALA A O 1
ATOM 644 N N . LYS A 1 85 ? -5.494 6.441 13.378 1.00 92.88 85 LYS A N 1
ATOM 645 C CA . LYS A 1 85 ? -4.124 6.112 12.944 1.00 92.88 85 LYS A CA 1
ATOM 646 C C . LYS A 1 85 ? -4.069 4.834 12.113 1.00 92.88 85 LYS A C 1
ATOM 648 O O . LYS A 1 85 ? -3.496 4.829 11.030 1.00 92.88 85 LYS A O 1
ATOM 653 N N . ARG A 1 86 ? -4.698 3.765 12.596 1.00 93.88 86 ARG A N 1
ATOM 654 C CA . ARG A 1 86 ? -4.685 2.473 11.911 1.00 93.88 86 ARG A CA 1
ATOM 655 C C . ARG A 1 86 ? -5.517 2.497 10.629 1.00 93.88 86 ARG A C 1
ATOM 657 O O . ARG A 1 86 ? -5.159 1.840 9.654 1.00 93.88 86 ARG A O 1
ATOM 664 N N . GLN A 1 87 ? -6.618 3.243 10.626 1.00 94.88 87 GLN A N 1
ATOM 665 C CA . GLN A 1 87 ? -7.434 3.443 9.429 1.00 94.88 87 GLN A CA 1
ATOM 666 C C . GLN A 1 87 ? -6.655 4.194 8.339 1.00 94.88 87 GLN A C 1
ATOM 668 O O . GLN A 1 87 ? -6.638 3.749 7.192 1.00 94.88 87 GLN A O 1
ATOM 673 N N . ALA A 1 88 ? -5.948 5.263 8.709 1.00 94.31 88 ALA A N 1
ATOM 674 C CA . ALA A 1 88 ? -5.110 6.043 7.803 1.00 94.31 88 ALA A CA 1
ATOM 675 C C . ALA A 1 88 ? -3.950 5.214 7.226 1.00 94.31 88 ALA A C 1
ATOM 677 O O . ALA A 1 88 ? -3.768 5.192 6.010 1.00 94.31 88 ALA A O 1
ATOM 678 N N . GLU A 1 89 ? -3.234 4.456 8.068 1.00 94.94 89 GLU A N 1
ATOM 679 C CA . GLU A 1 89 ? -2.189 3.509 7.635 1.00 94.94 89 GLU A CA 1
ATOM 680 C C . GLU A 1 89 ? -2.719 2.519 6.590 1.00 94.94 89 GLU A C 1
ATOM 682 O O . GLU A 1 89 ? -2.092 2.273 5.556 1.00 94.94 89 GLU A O 1
ATOM 687 N N . PHE A 1 90 ? -3.892 1.937 6.854 1.00 94.69 90 PHE A N 1
ATOM 688 C CA . PHE A 1 90 ? -4.499 0.971 5.949 1.00 94.69 90 PHE A CA 1
ATOM 689 C C . PHE A 1 90 ? -4.876 1.615 4.610 1.00 94.69 90 PHE A C 1
ATOM 691 O O . PHE A 1 90 ? -4.566 1.050 3.556 1.00 94.69 90 PHE A O 1
ATOM 698 N N . LEU A 1 91 ? -5.516 2.787 4.646 1.00 94.75 91 LEU A N 1
ATOM 699 C CA . LEU A 1 91 ? -5.920 3.524 3.452 1.00 94.75 91 LEU A CA 1
ATOM 700 C C . LEU A 1 91 ? -4.702 3.896 2.597 1.00 94.75 91 LEU A C 1
ATOM 702 O O . LEU A 1 91 ? -4.661 3.550 1.416 1.00 94.75 91 LEU A O 1
ATOM 706 N N . ALA A 1 92 ? -3.683 4.512 3.199 1.00 94.62 92 ALA A N 1
ATOM 707 C CA . ALA A 1 92 ? -2.448 4.900 2.519 1.00 94.62 92 ALA A CA 1
ATOM 708 C C . ALA A 1 92 ? -1.731 3.689 1.903 1.00 94.62 92 ALA A C 1
ATOM 710 O O . ALA A 1 92 ? -1.344 3.709 0.730 1.00 94.62 92 ALA A O 1
ATOM 711 N N . GLY A 1 93 ? -1.640 2.583 2.648 1.00 94.38 93 GLY A N 1
ATOM 712 C CA . GLY A 1 93 ? -1.062 1.338 2.150 1.00 94.38 93 GLY A CA 1
ATOM 713 C C . GLY A 1 93 ? -1.806 0.777 0.933 1.00 94.38 93 GLY A C 1
ATOM 714 O O . GLY A 1 93 ? -1.172 0.320 -0.023 1.00 94.38 93 GLY A O 1
ATOM 715 N N . ARG A 1 94 ? -3.145 0.839 0.928 1.00 95.06 94 ARG A N 1
ATOM 716 C CA . ARG A 1 94 ? -3.980 0.390 -0.201 1.00 95.06 94 ARG A CA 1
ATOM 717 C C . ARG A 1 94 ? -3.892 1.308 -1.415 1.00 95.06 94 ARG A C 1
ATOM 719 O O . ARG A 1 94 ? -3.824 0.801 -2.534 1.00 95.06 94 ARG A O 1
ATOM 726 N N . LEU A 1 95 ? -3.810 2.617 -1.205 1.00 94.31 95 LEU A N 1
ATOM 727 C CA . LEU A 1 95 ? -3.554 3.589 -2.268 1.00 94.31 95 LEU A CA 1
ATOM 728 C C . LEU A 1 95 ? -2.197 3.337 -2.937 1.00 94.31 95 LEU A C 1
ATOM 730 O O . LEU A 1 95 ? -2.127 3.243 -4.164 1.00 94.31 95 LEU A O 1
ATOM 734 N N . CYS A 1 96 ? -1.144 3.121 -2.141 1.00 94.00 96 CYS A N 1
ATOM 735 C CA . CYS A 1 96 ? 0.178 2.774 -2.658 1.00 94.00 96 CYS A CA 1
ATOM 736 C C . CYS A 1 96 ? 0.157 1.459 -3.449 1.00 94.00 96 CYS A C 1
ATOM 738 O O . CYS A 1 96 ? 0.750 1.385 -4.520 1.00 94.00 96 CYS A O 1
ATOM 740 N N . ALA A 1 97 ? -0.528 0.426 -2.949 1.00 93.81 97 ALA A N 1
ATOM 741 C CA . ALA A 1 97 ? -0.621 -0.868 -3.626 1.00 93.81 97 ALA A CA 1
ATOM 742 C C . ALA A 1 97 ? -1.364 -0.788 -4.968 1.00 93.81 97 ALA A C 1
ATOM 744 O O . ALA A 1 97 ? -0.923 -1.386 -5.955 1.00 93.81 97 ALA A O 1
ATOM 745 N N . ARG A 1 98 ? -2.454 -0.012 -5.023 1.00 93.75 98 ARG A N 1
ATOM 746 C CA . ARG A 1 98 ? -3.183 0.251 -6.268 1.00 93.75 98 ARG A CA 1
ATOM 747 C C . ARG A 1 98 ? -2.306 0.938 -7.292 1.00 93.75 98 ARG A C 1
ATOM 749 O O . ARG A 1 98 ? -2.242 0.502 -8.437 1.00 93.75 98 ARG A O 1
ATOM 756 N N . GLU A 1 99 ? -1.616 1.990 -6.873 1.00 92.56 99 GLU A N 1
ATOM 757 C CA . GLU A 1 99 ? -0.753 2.747 -7.767 1.00 92.56 99 GLU A CA 1
ATOM 758 C C . GLU A 1 99 ? 0.449 1.920 -8.239 1.00 92.56 99 GLU A C 1
ATOM 760 O O . GLU A 1 99 ? 0.813 1.967 -9.413 1.00 92.56 99 GLU A O 1
ATOM 765 N N . ALA A 1 100 ? 1.024 1.099 -7.360 1.00 91.94 100 ALA A N 1
ATOM 766 C CA . ALA A 1 100 ? 2.116 0.206 -7.716 1.00 91.94 100 ALA A CA 1
ATOM 767 C C . ALA A 1 100 ? 1.674 -0.849 -8.749 1.00 91.94 100 ALA A C 1
ATOM 769 O O . ALA A 1 100 ? 2.388 -1.088 -9.722 1.00 91.94 100 ALA A O 1
ATOM 770 N N . THR A 1 101 ? 0.472 -1.418 -8.594 1.00 90.62 101 THR A N 1
ATOM 771 C CA . THR A 1 101 ? -0.104 -2.377 -9.557 1.00 90.62 101 THR A CA 1
ATOM 772 C C . THR A 1 101 ? -0.412 -1.704 -10.897 1.00 90.62 101 THR A C 1
ATOM 774 O O . THR A 1 101 ? 0.003 -2.194 -11.947 1.00 90.62 101 THR A O 1
ATOM 777 N N . ARG A 1 102 ? -1.016 -0.508 -10.869 1.00 91.12 102 ARG A N 1
ATOM 778 C CA . ARG A 1 102 ? -1.280 0.299 -12.071 1.00 91.12 102 ARG A CA 1
ATOM 779 C C . ARG A 1 102 ? -0.005 0.570 -12.866 1.00 91.12 102 ARG A C 1
ATOM 781 O O . ARG A 1 102 ? -0.023 0.563 -14.089 1.00 91.12 102 ARG A O 1
ATOM 788 N N . GLN A 1 103 ? 1.113 0.789 -12.186 1.00 88.38 103 GLN A N 1
ATOM 789 C CA . GLN A 1 103 ? 2.405 1.007 -12.833 1.00 88.38 103 GLN A CA 1
ATOM 790 C C . GLN A 1 103 ? 3.042 -0.278 -13.367 1.00 88.38 103 GLN A C 1
ATOM 792 O O . GLN A 1 103 ? 3.785 -0.228 -14.345 1.00 88.38 103 GLN A O 1
ATOM 797 N N . LEU A 1 104 ? 2.766 -1.413 -12.732 1.00 87.62 104 LEU A N 1
ATOM 798 C CA . LEU A 1 104 ? 3.304 -2.708 -13.129 1.00 87.62 104 LEU A CA 1
ATOM 799 C C . LEU A 1 104 ? 2.619 -3.267 -14.387 1.00 87.62 104 LEU A C 1
ATOM 801 O O . LEU A 1 104 ? 3.245 -3.982 -15.175 1.00 87.62 104 LEU A O 1
ATOM 805 N N . ASP A 1 105 ? 1.327 -2.994 -14.570 1.00 86.56 105 ASP A N 1
ATOM 806 C CA . ASP A 1 105 ? 0.539 -3.610 -15.647 1.00 86.56 105 ASP A CA 1
ATOM 807 C C . ASP A 1 105 ? -0.673 -2.809 -16.149 1.00 86.56 105 ASP A C 1
ATOM 809 O O . ASP A 1 105 ? -1.364 -3.263 -17.058 1.00 86.56 105 ASP A O 1
ATOM 813 N N . GLY A 1 106 ? -0.927 -1.619 -15.606 1.00 85.38 106 GLY A N 1
ATOM 814 C CA . GLY A 1 106 ? -2.051 -0.764 -15.991 1.00 85.38 106 GLY A CA 1
ATOM 815 C C . GLY A 1 106 ? -3.350 -1.010 -15.218 1.00 85.38 106 GLY A C 1
ATOM 816 O O . GLY A 1 106 ? -4.261 -0.186 -15.318 1.00 85.38 106 GLY A O 1
ATOM 817 N N . ARG A 1 107 ? -3.464 -2.079 -14.417 1.00 85.94 107 ARG A N 1
ATOM 818 C CA . ARG A 1 107 ? -4.694 -2.404 -13.676 1.00 85.94 107 ARG A CA 1
ATOM 819 C C . ARG A 1 107 ? -4.868 -1.508 -12.450 1.00 85.94 107 ARG A C 1
ATOM 821 O O . ARG A 1 107 ? -3.977 -1.367 -11.615 1.00 85.94 107 ARG A O 1
ATOM 828 N N . LEU A 1 108 ? -6.072 -0.968 -12.287 1.00 86.44 108 LEU A N 1
ATOM 829 C CA . LEU A 1 108 ? -6.507 -0.319 -11.050 1.00 86.44 108 LEU A CA 1
ATOM 830 C C . LEU A 1 108 ? -7.032 -1.382 -10.079 1.00 86.44 108 LEU A C 1
ATOM 832 O O . LEU A 1 108 ? -8.232 -1.632 -10.011 1.00 86.44 108 LEU A O 1
ATOM 836 N N . HIS A 1 109 ? -6.128 -2.032 -9.346 1.00 88.00 109 HIS A N 1
ATOM 837 C CA . HIS A 1 109 ? -6.482 -3.097 -8.407 1.00 88.00 109 HIS A CA 1
ATOM 838 C C . HIS A 1 109 ? -6.052 -2.760 -6.978 1.00 88.00 109 HIS A C 1
ATOM 840 O O . HIS A 1 109 ? -4.883 -2.486 -6.723 1.00 88.00 109 HIS A O 1
ATOM 846 N N . VAL A 1 110 ? -6.991 -2.819 -6.034 1.00 90.94 110 VAL A N 1
ATOM 847 C CA . VAL A 1 110 ? -6.716 -2.695 -4.598 1.00 90.94 110 VAL A CA 1
ATOM 848 C C . VAL A 1 110 ? -6.688 -4.105 -3.996 1.00 90.94 110 VAL A C 1
ATOM 850 O O . VAL A 1 110 ? -7.725 -4.768 -4.026 1.00 90.94 110 VAL A O 1
ATOM 853 N N . PRO A 1 111 ? -5.562 -4.567 -3.418 1.00 90.56 111 PRO A N 1
ATOM 854 C CA . PRO A 1 111 ? -5.494 -5.891 -2.805 1.00 90.56 111 PRO A CA 1
ATOM 855 C C . PRO A 1 111 ? -6.534 -6.064 -1.698 1.00 90.56 111 PRO A C 1
ATOM 857 O O . PRO A 1 111 ? -6.651 -5.215 -0.802 1.00 90.56 111 PRO A O 1
ATOM 860 N N . ALA A 1 112 ? -7.251 -7.186 -1.714 1.00 89.12 112 ALA A N 1
ATOM 861 C CA . ALA A 1 112 ? -8.186 -7.526 -0.647 1.00 89.12 112 ALA A CA 1
ATOM 862 C C . ALA A 1 112 ? -7.442 -7.833 0.670 1.00 89.12 112 ALA A C 1
ATOM 864 O O . ALA A 1 112 ? -6.210 -7.795 0.752 1.00 89.12 112 ALA A O 1
ATOM 865 N N . VAL A 1 113 ? -8.194 -8.087 1.738 1.00 90.12 113 VAL A N 1
ATOM 866 C CA . VAL A 1 113 ? -7.651 -8.525 3.030 1.00 90.12 113 VAL A CA 1
ATOM 867 C C . VAL A 1 113 ? -7.882 -10.026 3.153 1.00 90.12 113 VAL A C 1
ATOM 869 O O . VAL A 1 113 ? -9.027 -10.461 3.094 1.00 90.12 113 VAL A O 1
ATOM 872 N N . GLY A 1 114 ? -6.802 -10.795 3.281 1.00 87.00 114 GLY A N 1
ATOM 873 C CA . GLY A 1 114 ? -6.829 -12.250 3.435 1.00 87.00 114 GLY A CA 1
ATOM 874 C C . GLY A 1 114 ? -6.915 -12.703 4.893 1.00 87.00 114 GLY A C 1
ATOM 875 O O . GLY A 1 114 ? -7.072 -11.885 5.803 1.00 87.00 114 GLY A O 1
ATOM 876 N N . GLU A 1 115 ? -6.771 -14.014 5.090 1.00 76.62 115 GLU A N 1
ATOM 877 C CA . GLU A 1 115 ? -7.002 -14.742 6.349 1.00 76.62 115 GLU A CA 1
ATOM 878 C C . GLU A 1 115 ? -6.182 -14.185 7.534 1.00 76.62 115 GLU A C 1
ATOM 880 O O . GLU A 1 115 ? -6.737 -13.927 8.598 1.00 76.62 115 GLU A O 1
ATOM 885 N N . ASP A 1 116 ? -4.922 -13.798 7.300 1.00 81.81 116 ASP A N 1
ATOM 886 C CA . ASP A 1 116 ? -4.030 -13.201 8.314 1.00 81.81 116 ASP A CA 1
ATOM 887 C C . ASP A 1 116 ? -3.895 -11.675 8.212 1.00 81.81 116 ASP A C 1
ATOM 889 O O . ASP A 1 116 ? -2.882 -11.079 8.586 1.00 81.81 116 ASP A O 1
ATOM 893 N N . ARG A 1 117 ? -4.899 -10.998 7.644 1.00 82.19 117 ARG A N 1
ATOM 894 C CA . ARG A 1 117 ? -4.835 -9.567 7.277 1.00 82.19 117 ARG A CA 1
ATOM 895 C C . ARG A 1 117 ? -3.792 -9.244 6.199 1.00 82.19 117 ARG A C 1
ATOM 897 O O . ARG A 1 117 ? -3.583 -8.068 5.880 1.00 82.19 117 ARG A O 1
ATOM 904 N N . ALA A 1 118 ? -3.169 -10.268 5.619 1.00 86.19 118 ALA A N 1
ATOM 905 C CA . ALA A 1 118 ? -2.240 -10.131 4.511 1.00 86.19 118 ALA A CA 1
ATOM 906 C C . ALA A 1 118 ? -2.960 -9.561 3.273 1.00 86.19 118 ALA A C 1
ATOM 908 O O . ALA A 1 118 ? -4.135 -9.870 3.044 1.00 86.19 118 ALA A O 1
ATOM 909 N N . PRO A 1 119 ? -2.301 -8.706 2.473 1.00 89.06 119 PRO A N 1
ATOM 910 C CA . PRO A 1 119 ? -2.851 -8.284 1.193 1.00 89.06 119 PRO A CA 1
ATOM 911 C C . PRO A 1 119 ? -2.958 -9.485 0.248 1.00 89.06 119 PRO A C 1
ATOM 913 O O . PRO A 1 119 ? -1.970 -10.177 0.006 1.00 89.06 119 PRO A O 1
ATOM 916 N N . VAL A 1 120 ? -4.151 -9.714 -0.300 1.00 92.38 120 VAL A N 1
ATOM 917 C CA . VAL A 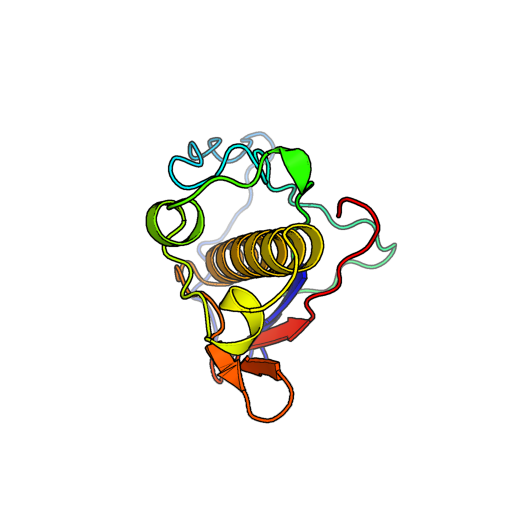1 120 ? -4.359 -10.721 -1.349 1.00 92.38 120 VAL A CA 1
ATOM 918 C C . VAL A 1 120 ? -4.043 -10.072 -2.686 1.00 92.38 120 VAL A C 1
ATOM 920 O O . VAL A 1 120 ? -4.802 -9.230 -3.168 1.00 92.38 120 VAL A O 1
ATOM 923 N N . TRP A 1 121 ? -2.892 -10.432 -3.245 1.00 91.00 121 TRP A N 1
ATOM 924 C CA . TRP A 1 121 ? -2.453 -9.965 -4.554 1.00 91.00 121 TRP A CA 1
ATOM 925 C C . TRP A 1 121 ? -3.092 -10.787 -5.684 1.00 91.00 121 TRP A C 1
ATOM 927 O O . TRP A 1 121 ? -3.450 -11.948 -5.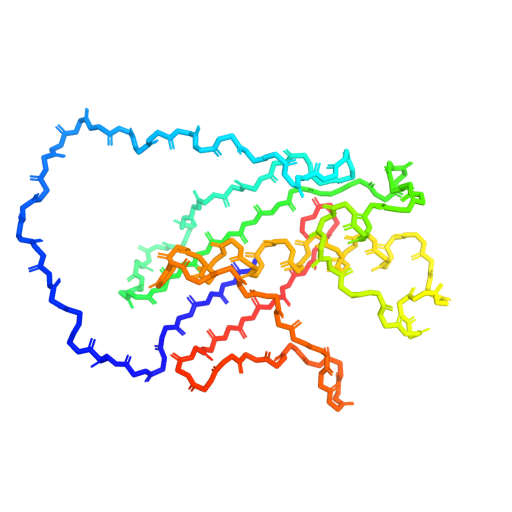471 1.00 91.00 121 TRP A O 1
ATOM 937 N N . PRO A 1 122 ? -3.208 -10.222 -6.898 1.00 88.50 122 PRO A N 1
ATOM 938 C CA . PRO A 1 122 ? -3.490 -10.996 -8.103 1.00 88.50 122 PRO A CA 1
ATOM 939 C C . PRO A 1 122 ? -2.477 -12.132 -8.299 1.00 88.50 122 PRO A C 1
ATOM 941 O O . PRO A 1 122 ? -1.321 -11.999 -7.915 1.00 88.50 122 PRO A O 1
ATOM 944 N N . ALA A 1 123 ? -2.880 -13.226 -8.950 1.00 87.81 123 ALA A N 1
ATOM 945 C CA . ALA A 1 123 ? -2.046 -14.427 -9.099 1.00 87.81 123 ALA A CA 1
ATOM 946 C C . ALA A 1 123 ? -0.673 -14.171 -9.758 1.00 87.81 123 ALA A C 1
ATOM 948 O O . ALA A 1 123 ? 0.305 -14.863 -9.471 1.00 87.81 123 ALA A O 1
ATOM 949 N N . ASP A 1 124 ? -0.591 -13.170 -10.634 1.00 88.69 124 ASP A N 1
ATOM 950 C CA . ASP A 1 124 ? 0.613 -12.807 -11.380 1.00 88.69 124 ASP A CA 1
ATOM 951 C C . ASP A 1 124 ? 1.450 -11.698 -10.715 1.00 88.69 124 ASP A C 1
ATOM 953 O O . ASP A 1 124 ? 2.456 -11.255 -11.278 1.00 88.69 124 ASP A O 1
ATOM 957 N N . VAL A 1 125 ? 1.065 -11.257 -9.514 1.00 91.00 125 VAL A N 1
ATOM 958 C CA . VAL A 1 125 ? 1.723 -10.189 -8.758 1.00 91.00 125 VAL A CA 1
ATOM 959 C C . VAL A 1 125 ? 2.019 -10.666 -7.341 1.00 91.00 125 VAL A C 1
ATOM 961 O O . VAL A 1 125 ? 1.195 -11.278 -6.672 1.00 91.00 125 VAL A O 1
ATOM 964 N N . CYS A 1 126 ? 3.201 -10.339 -6.843 1.00 92.38 126 CYS A N 1
ATOM 965 C CA . CYS A 1 126 ? 3.514 -10.423 -5.426 1.00 92.38 126 CYS A CA 1
ATOM 966 C C . CYS A 1 126 ? 3.934 -9.048 -4.917 1.00 92.38 126 CYS A C 1
ATOM 968 O O . CYS A 1 126 ? 4.386 -8.190 -5.677 1.00 92.38 126 CYS A O 1
ATOM 970 N N . GLY A 1 127 ? 3.792 -8.820 -3.618 1.00 92.31 127 GLY A N 1
ATOM 971 C CA . GLY A 1 127 ? 4.166 -7.542 -3.046 1.00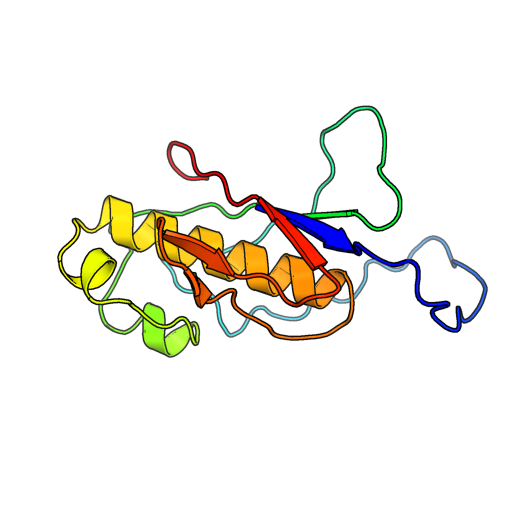 92.31 127 GLY A CA 1
ATOM 972 C C . GLY A 1 127 ? 4.111 -7.510 -1.533 1.00 92.31 127 GLY A C 1
ATOM 973 O O . GLY A 1 127 ? 3.670 -8.448 -0.869 1.00 92.31 127 GLY A O 1
ATOM 974 N N . SER A 1 128 ? 4.555 -6.382 -0.998 1.00 92.81 128 SER A N 1
ATOM 975 C CA . SER A 1 128 ? 4.533 -6.081 0.422 1.00 92.81 128 SER A CA 1
ATOM 976 C C . SER A 1 128 ? 4.053 -4.652 0.659 1.00 92.81 128 SER A C 1
ATOM 978 O O . SER A 1 128 ? 4.362 -3.710 -0.087 1.00 92.81 128 SER A O 1
ATOM 980 N N . ILE A 1 129 ? 3.273 -4.493 1.722 1.00 93.75 129 ILE A N 1
ATOM 981 C CA . ILE A 1 129 ? 2.828 -3.205 2.238 1.00 93.75 129 ILE A CA 1
ATOM 982 C C . ILE A 1 129 ? 3.453 -3.071 3.620 1.00 93.75 129 ILE A C 1
ATOM 984 O O . ILE A 1 129 ? 3.212 -3.893 4.496 1.00 93.75 129 ILE A O 1
ATOM 988 N N . THR A 1 130 ? 4.250 -2.027 3.792 1.00 91.44 130 THR A N 1
ATOM 989 C CA . THR A 1 130 ? 4.801 -1.622 5.081 1.00 91.44 130 THR A CA 1
ATOM 990 C C . THR A 1 130 ? 4.348 -0.201 5.354 1.00 91.44 130 THR A C 1
ATOM 992 O O . THR A 1 130 ? 4.102 0.544 4.401 1.00 91.44 130 THR A O 1
ATOM 995 N N . HIS A 1 131 ? 4.225 0.136 6.629 1.00 89.56 131 HIS A N 1
ATOM 996 C CA . HIS A 1 131 ? 3.945 1.484 7.085 1.00 89.56 131 HIS A CA 1
ATOM 997 C C . HIS A 1 131 ? 4.861 1.819 8.262 1.00 89.56 131 HIS A C 1
ATOM 999 O O . HIS A 1 131 ? 5.249 0.945 9.041 1.00 89.56 131 HIS A O 1
ATOM 1005 N N . SER A 1 132 ? 5.198 3.092 8.392 1.00 88.44 132 SER A N 1
ATOM 1006 C CA . SER A 1 132 ? 5.938 3.661 9.513 1.00 88.44 132 SER A CA 1
ATOM 1007 C C . SER A 1 132 ? 5.220 4.923 9.995 1.00 88.44 132 SER A C 1
ATOM 1009 O O . SER A 1 132 ? 4.075 5.190 9.625 1.00 88.44 132 SER A O 1
ATOM 1011 N N . THR A 1 133 ? 5.853 5.705 10.863 1.00 86.50 133 THR A N 1
ATOM 1012 C CA . THR A 1 133 ? 5.303 6.975 11.344 1.00 86.50 133 THR A CA 1
ATOM 1013 C C . THR A 1 133 ? 5.151 7.962 10.177 1.00 86.50 133 THR A C 1
ATOM 1015 O O . THR A 1 133 ? 6.102 8.651 9.817 1.00 86.50 133 THR A O 1
ATOM 1018 N N . GLY A 1 134 ? 3.949 8.011 9.590 1.00 80.50 134 GLY A N 1
ATOM 1019 C CA . GLY A 1 134 ? 3.567 8.928 8.510 1.00 80.50 134 GLY A CA 1
ATOM 1020 C C . GLY A 1 134 ? 3.939 8.489 7.086 1.00 80.50 134 GLY A C 1
ATOM 1021 O O . GLY A 1 134 ? 3.970 9.356 6.211 1.00 80.50 134 GLY A O 1
ATOM 1022 N N . TRP A 1 135 ? 4.229 7.199 6.856 1.00 81.94 135 TRP A N 1
ATOM 1023 C CA . TRP A 1 135 ? 4.666 6.625 5.567 1.00 81.94 135 TRP A CA 1
ATOM 1024 C C . TRP A 1 135 ? 4.138 5.217 5.310 1.00 81.94 135 TRP A C 1
ATOM 1026 O O . TRP A 1 135 ? 4.019 4.472 6.307 1.00 81.94 135 TRP A O 1
#

Organism: Pseudomonas amygdali pv. tabaci (NCBI:txid322)

Secondary structure (DSSP, 8-state):
-EEEESS-----PPP-PPSS-PPP----TT--TTS--EEE---SSS--TTEEEEEE---GGG--TTHHHHTT----HHHHTS-HHHHHHHHHHHHHHHHHHHHHHS-----EE-TTS-EE--TTEEEE----TT-